Protein AF-A0A1Y1UTV9-F1 (afdb_monomer)

Organism: NCBI:txid1754191

Secondary structure (DSSP, 8-state):
-HHHHHSTT-HHHHHHHHHHHHHHHHHHHHHHHHHHHHHHHHH--TT-HHHH------SPPTTT--TT-SS-----HHHHHHHHHHHHHHHHHHH--EEEETTEEEE--HHHHHHHHHHTT--

Sequence (123 aa):
IISYYILRNQRKSKIIFEIILNSMCYITIYSIFLWDKIYYIFKKEGNNVFKYFICIRHETCSIHHSTTCECSLLMTKEELLINAKKTINVYNVCRKTFVIINKRLAYVSPKIKLKYLKFNEEI

Radius of gyration: 24.79 Å; Cα contacts (8 Å, |Δi|>4): 55; chains: 1; bounding box: 52×38×71 Å

Mean predicted aligned error: 14.68 Å

Nearest PDB structures (foldseek):
  8hl2-assembly1_S19E  TM=3.142E-01  e=7.520E+00  Sulfolobus acidocaldarius DSM 639
  6qvz-assembly1_A  TM=2.447E-01  e=9.663E+00  Listeria monocytogenes

Structure (mmCIF, N/CA/C/O backbone):
data_AF-A0A1Y1UTV9-F1
#
_entry.id   AF-A0A1Y1UTV9-F1
#
loop_
_atom_site.group_PDB
_atom_site.id
_atom_site.type_symbol
_atom_site.label_atom_id
_atom_site.label_alt_id
_atom_site.label_comp_id
_atom_site.label_asym_id
_atom_site.label_entity_id
_atom_site.label_seq_id
_atom_site.pdbx_PDB_ins_code
_atom_site.Cartn_x
_atom_site.Cartn_y
_atom_site.Cartn_z
_atom_site.occupancy
_atom_site.B_iso_or_equiv
_atom_site.auth_seq_id
_atom_site.auth_comp_id
_atom_site.auth_asym_id
_atom_site.auth_atom_id
_atom_site.pdbx_PDB_model_num
ATOM 1 N N . ILE A 1 1 ? -4.294 -6.569 30.598 1.00 67.94 1 ILE A N 1
ATOM 2 C CA . ILE A 1 1 ? -3.606 -7.359 31.656 1.00 67.94 1 ILE A CA 1
ATOM 3 C C . ILE A 1 1 ? -2.919 -6.435 32.666 1.00 67.94 1 ILE A C 1
ATOM 5 O O . ILE A 1 1 ? -3.293 -6.474 33.829 1.00 67.94 1 ILE A O 1
ATOM 9 N N . ILE A 1 2 ? -2.031 -5.527 32.237 1.00 69.94 2 ILE A N 1
ATOM 10 C CA . ILE A 1 2 ? -1.355 -4.556 33.128 1.00 69.94 2 ILE A CA 1
ATOM 11 C C . ILE A 1 2 ? -2.347 -3.609 33.841 1.00 69.94 2 ILE A C 1
ATOM 13 O O . ILE A 1 2 ? -2.300 -3.482 35.061 1.00 69.94 2 ILE A O 1
ATOM 17 N N . SER A 1 3 ? -3.321 -3.025 33.123 1.00 66.56 3 SER A N 1
ATOM 18 C CA . SER A 1 3 ? -4.340 -2.151 33.747 1.00 66.56 3 SER A CA 1
ATOM 19 C C . SER A 1 3 ? -5.239 -2.883 34.753 1.00 66.56 3 SER A C 1
ATOM 21 O O . SER A 1 3 ? -5.701 -2.287 35.722 1.00 66.56 3 SER A O 1
ATOM 23 N N . TYR A 1 4 ? -5.461 -4.185 34.549 1.00 70.44 4 TYR A N 1
ATOM 24 C CA . TYR A 1 4 ? -6.275 -5.023 35.430 1.00 70.44 4 TYR A CA 1
ATOM 25 C C . TYR A 1 4 ? -5.573 -5.303 36.764 1.00 70.44 4 TYR A C 1
ATOM 27 O O . TYR A 1 4 ? -6.224 -5.285 37.805 1.00 70.44 4 TYR A O 1
ATOM 35 N N . TYR A 1 5 ? -4.252 -5.508 36.740 1.00 70.94 5 TYR A N 1
ATOM 36 C CA . TYR A 1 5 ? -3.456 -5.740 37.948 1.00 70.94 5 TYR A CA 1
ATOM 37 C C . TYR A 1 5 ? -3.227 -4.462 38.769 1.00 70.94 5 TYR A C 1
ATOM 39 O O . TYR A 1 5 ? -3.264 -4.522 39.993 1.00 70.94 5 TYR A O 1
ATOM 47 N N . ILE A 1 6 ? -3.030 -3.310 38.117 1.00 70.00 6 ILE A N 1
ATOM 48 C CA . ILE A 1 6 ? -2.622 -2.063 38.793 1.00 70.00 6 ILE A CA 1
ATOM 49 C C . ILE A 1 6 ? -3.822 -1.219 39.256 1.00 70.00 6 ILE A C 1
ATOM 51 O O . ILE A 1 6 ? -3.783 -0.621 40.327 1.00 70.00 6 ILE A O 1
ATOM 55 N N . LEU A 1 7 ? -4.912 -1.165 38.482 1.00 75.06 7 LEU A N 1
ATOM 56 C CA . LEU A 1 7 ? -6.016 -0.209 38.691 1.00 75.06 7 LEU A CA 1
ATOM 57 C C . LEU A 1 7 ? -7.339 -0.874 39.096 1.00 75.06 7 LEU A C 1
ATOM 59 O O . LEU A 1 7 ? -8.417 -0.306 38.906 1.00 75.06 7 LEU A O 1
ATOM 63 N N . ARG A 1 8 ? -7.271 -2.073 39.688 1.00 68.38 8 ARG A N 1
ATOM 64 C CA . ARG A 1 8 ? -8.437 -2.916 40.007 1.00 68.38 8 ARG A CA 1
ATOM 65 C C . ARG A 1 8 ? -9.520 -2.199 40.823 1.00 68.38 8 ARG A C 1
ATOM 67 O O . ARG A 1 8 ? -10.697 -2.458 40.600 1.00 68.38 8 ARG A O 1
ATOM 74 N N . ASN A 1 9 ? -9.136 -1.293 41.727 1.00 74.69 9 ASN A N 1
ATOM 75 C CA . ASN A 1 9 ? -10.058 -0.661 42.678 1.00 74.69 9 ASN A CA 1
ATOM 76 C C . ASN A 1 9 ? -10.444 0.792 42.333 1.00 74.69 9 ASN A C 1
ATOM 78 O O . ASN A 1 9 ? -11.222 1.412 43.052 1.00 74.69 9 ASN A O 1
ATOM 82 N N . GLN A 1 10 ? -9.920 1.361 41.240 1.00 81.31 10 GLN A N 1
ATOM 83 C CA . GLN A 1 10 ? -10.171 2.756 40.863 1.00 81.31 10 GLN A CA 1
ATOM 84 C C . GLN A 1 10 ? -10.760 2.853 39.455 1.00 81.31 10 GLN A C 1
ATOM 86 O O . GLN A 1 10 ? -10.057 3.028 38.460 1.00 81.31 10 GLN A O 1
ATOM 91 N N . ARG A 1 11 ? -12.094 2.772 39.375 1.00 82.00 11 ARG A N 1
ATOM 92 C CA . ARG A 1 11 ? -12.841 2.763 38.106 1.00 82.00 11 ARG A CA 1
ATOM 93 C C . ARG A 1 11 ? -12.573 3.999 37.239 1.00 82.00 11 ARG A C 1
ATOM 95 O O . ARG A 1 11 ? -12.399 3.855 36.034 1.00 82.00 11 ARG A O 1
ATOM 102 N N . LYS A 1 12 ? -12.494 5.194 37.841 1.00 85.75 12 LYS A N 1
ATOM 103 C CA . LYS A 1 12 ? -12.192 6.447 37.119 1.00 85.75 12 LYS A CA 1
ATOM 104 C C . LYS A 1 12 ? -10.786 6.423 36.515 1.00 85.75 12 LYS A C 1
ATOM 106 O O . LYS A 1 12 ? -10.628 6.667 35.324 1.00 85.75 12 LYS A O 1
ATOM 111 N N . SER A 1 13 ? -9.790 6.052 37.316 1.00 84.88 13 SER A N 1
ATOM 112 C CA . SER A 1 13 ? -8.389 5.975 36.894 1.00 84.88 13 SER A CA 1
ATOM 113 C C . SER A 1 13 ? -8.181 4.945 35.780 1.00 84.88 13 SER A C 1
ATOM 115 O O . SER A 1 13 ? -7.428 5.197 34.844 1.00 84.88 13 SER A O 1
ATOM 117 N N . LYS A 1 14 ? -8.904 3.817 35.819 1.00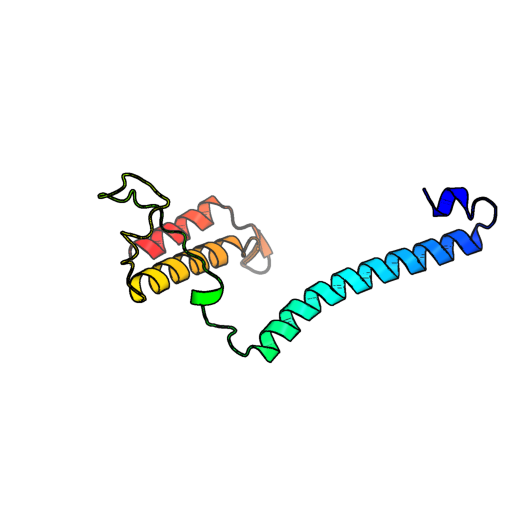 87.06 14 LYS A N 1
ATOM 118 C CA . LYS A 1 14 ? -8.880 2.814 34.746 1.00 87.06 14 LYS A CA 1
ATOM 119 C C . LYS A 1 14 ? -9.395 3.371 33.412 1.00 87.06 14 LYS A C 1
ATOM 121 O O . LYS A 1 14 ? -8.743 3.171 32.394 1.00 87.06 14 LYS A O 1
ATOM 126 N N . ILE A 1 15 ? -10.526 4.082 33.423 1.00 88.00 15 ILE A N 1
ATOM 127 C CA . ILE A 1 15 ? -11.111 4.681 32.210 1.00 88.00 15 ILE A CA 1
ATOM 128 C C . ILE A 1 15 ? -10.156 5.721 31.611 1.00 88.00 15 ILE A C 1
ATOM 130 O O . ILE A 1 15 ? -9.897 5.699 30.412 1.00 88.00 15 ILE A O 1
ATOM 134 N N . ILE A 1 16 ? -9.587 6.594 32.448 1.00 88.75 16 ILE A N 1
ATOM 135 C CA . ILE A 1 16 ? -8.614 7.604 32.005 1.00 88.75 16 ILE A CA 1
ATOM 136 C C . ILE A 1 16 ? -7.387 6.930 31.379 1.00 88.75 16 ILE A C 1
ATOM 138 O O . ILE A 1 16 ? -6.948 7.327 30.303 1.00 88.75 16 ILE A O 1
ATOM 142 N N . PHE A 1 17 ? -6.869 5.875 32.011 1.00 88.94 17 PHE A N 1
ATOM 143 C CA . PHE A 1 17 ? -5.728 5.125 31.494 1.00 88.94 17 PHE A CA 1
ATOM 144 C C . PHE A 1 17 ? -6.014 4.484 30.127 1.00 88.94 17 PHE A C 1
ATOM 146 O O . PHE A 1 17 ? -5.194 4.592 29.219 1.00 88.94 17 PHE A O 1
ATOM 153 N N . GLU A 1 18 ? -7.179 3.855 29.950 1.00 89.12 18 GLU A N 1
ATOM 154 C CA . GLU A 1 18 ? -7.577 3.258 28.666 1.00 89.12 18 GLU A CA 1
ATOM 155 C C . GLU A 1 18 ? -7.729 4.311 27.561 1.00 89.12 18 GLU A C 1
ATOM 157 O O . GLU A 1 18 ? -7.290 4.082 26.434 1.00 89.12 18 GLU A O 1
ATOM 162 N N . ILE A 1 19 ? -8.280 5.487 27.880 1.00 93.62 19 ILE A N 1
ATOM 163 C CA . ILE A 1 19 ? -8.396 6.601 26.930 1.00 93.62 19 ILE A CA 1
ATOM 164 C C . ILE A 1 19 ? -7.012 7.096 26.502 1.00 93.62 19 ILE A C 1
ATOM 166 O O . ILE A 1 19 ? -6.776 7.266 25.305 1.00 93.62 19 ILE A O 1
ATOM 170 N N . ILE A 1 20 ? -6.089 7.291 27.448 1.00 94.50 20 ILE A N 1
ATOM 171 C CA . ILE A 1 20 ? -4.717 7.731 27.151 1.00 94.50 20 ILE A CA 1
ATOM 172 C C . ILE A 1 20 ? -4.010 6.696 26.276 1.00 94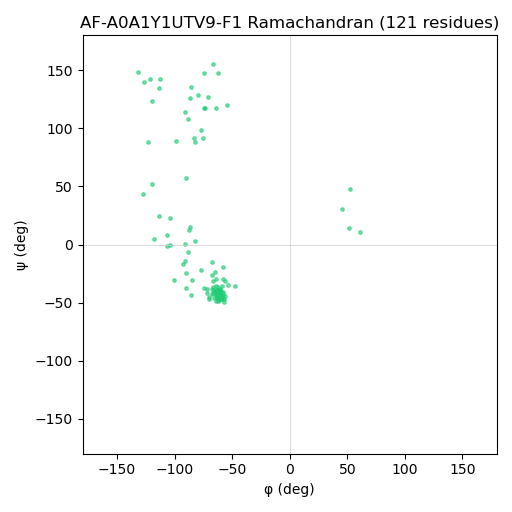.50 20 ILE A C 1
ATOM 174 O O . ILE A 1 20 ? -3.427 7.054 25.256 1.00 94.50 20 ILE A O 1
ATOM 178 N N . LEU A 1 21 ? -4.100 5.415 26.636 1.00 92.50 21 LEU A N 1
ATOM 179 C CA . LEU A 1 21 ? -3.444 4.339 25.899 1.00 92.50 21 LEU A CA 1
ATOM 180 C C . LEU A 1 21 ? -3.975 4.230 24.463 1.00 92.50 21 LEU A C 1
ATOM 182 O O . LEU A 1 21 ? -3.191 4.181 23.518 1.00 92.50 21 LEU A O 1
ATOM 186 N N . ASN A 1 22 ? -5.298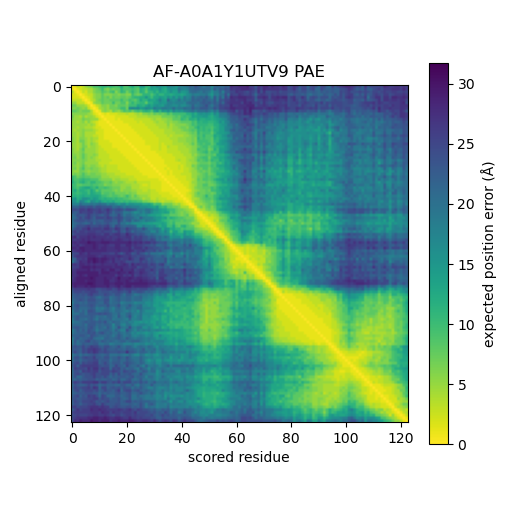 4.271 24.289 1.00 94.31 22 ASN A N 1
ATOM 187 C CA . ASN A 1 22 ? -5.911 4.271 22.964 1.00 94.31 22 ASN A CA 1
ATOM 188 C C . ASN A 1 22 ? -5.485 5.496 22.152 1.00 94.31 22 ASN A C 1
ATOM 190 O O . ASN A 1 22 ? -5.118 5.363 20.987 1.00 94.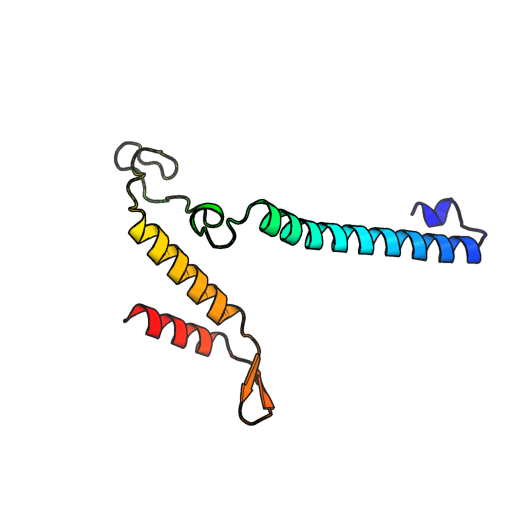31 22 ASN A O 1
ATOM 194 N N . SER A 1 23 ? -5.481 6.677 22.768 1.00 96.50 23 SER A N 1
ATOM 195 C CA . SER A 1 23 ? -5.053 7.916 22.111 1.00 96.50 23 SER A CA 1
ATOM 196 C C . SER A 1 23 ? -3.602 7.827 21.643 1.00 96.50 23 SER A C 1
ATOM 198 O O . SER A 1 23 ? -3.309 8.173 20.501 1.00 96.50 23 SER A O 1
ATOM 200 N N . MET A 1 24 ? -2.707 7.287 22.476 1.00 95.81 24 MET A N 1
ATOM 201 C CA . MET A 1 24 ? -1.309 7.049 22.111 1.00 95.81 24 MET A CA 1
ATOM 202 C C . MET A 1 24 ? -1.194 6.108 20.909 1.00 95.81 24 MET A C 1
ATOM 204 O O . MET A 1 24 ? -0.485 6.434 19.959 1.00 95.81 24 MET A O 1
ATOM 208 N N . CYS A 1 25 ? -1.940 4.999 20.888 1.00 95.69 25 CYS A N 1
ATOM 209 C CA . CYS A 1 25 ? -1.961 4.087 19.743 1.00 95.69 25 CYS A CA 1
ATOM 210 C C . CYS A 1 25 ? -2.432 4.776 18.456 1.00 95.69 25 CYS A C 1
ATOM 212 O O . CYS A 1 25 ? -1.791 4.628 17.413 1.00 95.69 25 CYS A O 1
ATOM 214 N N . TYR A 1 26 ? -3.516 5.554 18.516 1.00 94.69 26 TYR A N 1
ATOM 215 C CA . TYR A 1 26 ? -4.010 6.285 17.349 1.00 94.69 26 TYR A CA 1
ATOM 216 C C . TYR A 1 26 ? -2.998 7.318 16.846 1.00 94.69 26 TYR A C 1
ATOM 218 O O . TYR A 1 26 ? -2.785 7.418 15.638 1.00 94.69 26 TYR A O 1
ATOM 226 N N . ILE A 1 27 ? -2.317 8.026 17.750 1.00 96.88 27 ILE A N 1
ATOM 227 C CA . ILE A 1 27 ? -1.245 8.963 17.397 1.00 96.88 27 ILE A CA 1
ATOM 228 C C . ILE A 1 27 ? -0.077 8.226 16.739 1.00 96.88 27 ILE A C 1
ATOM 230 O O . ILE A 1 27 ? 0.443 8.700 15.734 1.00 96.88 27 ILE A O 1
ATOM 234 N N . THR A 1 28 ? 0.329 7.057 17.244 1.00 95.44 28 THR A N 1
ATOM 235 C CA . THR A 1 28 ? 1.408 6.269 16.628 1.00 95.44 28 THR A CA 1
ATOM 236 C C . THR A 1 28 ? 1.052 5.847 15.204 1.00 95.44 28 THR A C 1
ATOM 238 O O . THR A 1 28 ? 1.852 6.043 14.291 1.00 95.44 28 THR A O 1
ATOM 241 N N . ILE A 1 29 ? -0.159 5.323 14.994 1.00 94.50 29 ILE A N 1
ATOM 242 C CA . ILE A 1 29 ? -0.644 4.935 13.662 1.00 94.50 29 ILE A CA 1
ATOM 243 C C . ILE A 1 29 ? -0.655 6.150 12.728 1.00 94.50 29 ILE A C 1
ATOM 245 O O . ILE A 1 29 ? -0.152 6.083 11.608 1.00 94.50 29 ILE A O 1
ATOM 249 N N . TYR A 1 30 ? -1.182 7.279 13.200 1.00 95.94 30 TYR A N 1
ATOM 250 C CA 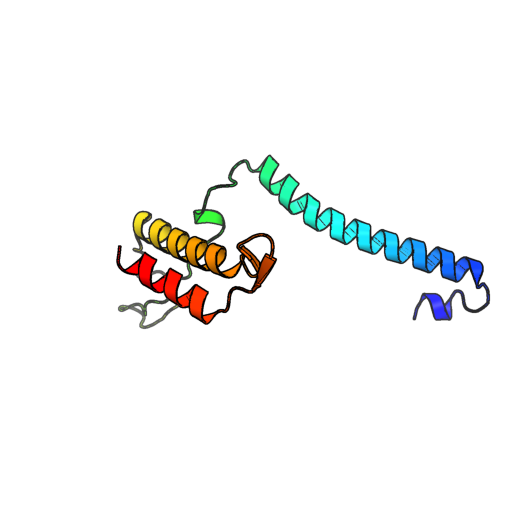. TYR A 1 30 ? -1.222 8.521 12.439 1.00 95.94 30 TYR A CA 1
ATOM 251 C C . TYR A 1 30 ? 0.179 9.022 12.057 1.00 95.94 30 TYR A C 1
ATOM 253 O O . TYR A 1 30 ? 0.411 9.378 10.902 1.00 95.94 30 TYR A O 1
ATOM 261 N N . SER A 1 31 ? 1.136 8.976 12.985 1.00 93.88 31 SER A N 1
ATOM 262 C CA . SER A 1 31 ? 2.530 9.351 12.736 1.00 93.88 31 SER A CA 1
ATOM 263 C C . SER A 1 31 ? 3.191 8.479 11.669 1.00 93.88 31 SER A C 1
ATOM 265 O O . SER A 1 31 ? 3.911 9.012 10.829 1.00 93.88 31 SER A O 1
ATOM 267 N N . ILE A 1 32 ? 2.917 7.169 11.635 1.00 92.00 32 ILE A N 1
ATOM 268 C CA . ILE A 1 32 ? 3.427 6.271 10.582 1.00 92.00 32 ILE A CA 1
ATOM 269 C C . ILE A 1 32 ? 2.897 6.698 9.206 1.00 92.00 32 ILE A C 1
ATOM 271 O O . ILE A 1 32 ? 3.668 6.807 8.252 1.00 92.00 32 ILE A O 1
ATOM 275 N N . PHE A 1 33 ? 1.599 6.999 9.102 1.00 85.88 33 PHE A N 1
ATOM 276 C CA . PHE A 1 33 ? 1.007 7.467 7.845 1.00 85.88 33 PHE A CA 1
ATOM 277 C C . PHE A 1 33 ? 1.521 8.846 7.417 1.00 85.88 33 PHE A C 1
ATOM 279 O O . PHE A 1 33 ? 1.720 9.086 6.225 1.00 85.88 33 PHE A O 1
ATOM 286 N N . LEU A 1 34 ? 1.764 9.751 8.366 1.00 91.69 34 LEU A N 1
ATOM 287 C CA . LEU A 1 34 ? 2.391 11.040 8.082 1.00 91.69 34 LEU A CA 1
ATOM 288 C C . LEU A 1 34 ? 3.835 10.882 7.611 1.00 91.69 34 LEU A C 1
ATOM 290 O O . LEU A 1 34 ? 4.256 11.597 6.703 1.00 91.69 34 LEU A O 1
ATOM 294 N N . TRP A 1 35 ? 4.585 9.954 8.203 1.00 87.56 35 TRP A N 1
ATOM 295 C CA . TRP A 1 35 ? 5.990 9.744 7.874 1.00 87.56 35 TRP A CA 1
ATOM 296 C C . TRP A 1 35 ? 6.189 9.365 6.407 1.00 87.56 35 TRP A C 1
ATOM 298 O O . TRP A 1 35 ? 7.100 9.884 5.768 1.00 87.56 35 TRP A O 1
ATOM 308 N N . ASP A 1 36 ? 5.292 8.557 5.839 1.00 80.25 36 ASP A N 1
ATOM 309 C CA . ASP A 1 36 ? 5.293 8.228 4.408 1.00 80.25 36 ASP A CA 1
ATOM 310 C C . ASP A 1 36 ? 5.183 9.488 3.524 1.00 80.25 36 ASP A C 1
ATOM 312 O O . ASP A 1 36 ? 5.930 9.666 2.558 1.00 80.25 36 ASP A O 1
ATOM 316 N N . LYS A 1 37 ? 4.315 10.436 3.902 1.00 81.69 37 LYS A N 1
ATOM 317 C CA . LYS A 1 37 ? 4.147 11.711 3.183 1.00 81.69 37 LYS A CA 1
ATOM 318 C C . LYS A 1 37 ? 5.324 12.655 3.372 1.00 81.69 37 LYS A C 1
ATOM 320 O O . LYS A 1 37 ? 5.765 13.273 2.406 1.00 81.69 37 LYS A O 1
ATOM 325 N N . ILE A 1 38 ? 5.846 12.753 4.589 1.00 84.62 38 ILE A N 1
ATOM 326 C CA . ILE A 1 38 ? 7.021 13.570 4.900 1.00 84.62 38 ILE A CA 1
ATOM 327 C C . ILE A 1 38 ? 8.231 13.053 4.116 1.00 84.62 38 ILE A C 1
ATOM 329 O O . ILE A 1 38 ? 8.889 13.825 3.420 1.00 84.62 38 ILE A O 1
ATOM 333 N N . TYR A 1 39 ? 8.473 11.741 4.143 1.00 82.62 39 TYR A N 1
ATOM 334 C CA . TYR A 1 39 ? 9.528 11.085 3.375 1.00 82.62 39 TYR A CA 1
ATOM 335 C C . TYR A 1 39 ? 9.408 11.376 1.875 1.00 82.62 39 TYR A C 1
ATOM 337 O O . TYR A 1 39 ? 10.393 11.730 1.224 1.00 82.62 39 TYR A O 1
ATOM 345 N N . TYR A 1 40 ? 8.191 11.301 1.337 1.00 76.00 40 TYR A N 1
ATOM 346 C CA . TYR A 1 40 ? 7.906 11.626 -0.058 1.00 76.00 40 TYR A CA 1
ATOM 347 C C . TYR A 1 40 ? 8.242 13.088 -0.408 1.00 76.00 40 TYR A C 1
ATOM 349 O O . TYR A 1 40 ? 8.864 13.346 -1.441 1.00 76.00 40 TYR A O 1
ATOM 357 N N . ILE A 1 41 ? 7.885 14.044 0.458 1.00 79.25 41 ILE A N 1
ATOM 358 C CA . ILE A 1 41 ? 8.168 15.476 0.262 1.00 79.25 41 ILE A CA 1
ATOM 359 C C . ILE A 1 41 ? 9.675 15.756 0.307 1.00 79.25 41 ILE A C 1
ATOM 361 O O . ILE A 1 41 ? 10.186 16.457 -0.567 1.00 79.25 41 ILE A O 1
ATOM 365 N N . PHE A 1 42 ? 10.395 15.196 1.283 1.00 81.06 42 PHE A N 1
ATOM 366 C CA . PHE A 1 42 ? 11.840 15.403 1.421 1.00 81.06 42 PHE A CA 1
ATOM 367 C C . PHE A 1 42 ? 12.625 14.831 0.246 1.00 81.06 42 PHE A C 1
ATOM 369 O O . PHE A 1 42 ? 13.557 15.466 -0.244 1.00 81.06 42 PHE A O 1
ATOM 376 N N . LYS A 1 43 ? 12.242 13.643 -0.226 1.00 76.31 43 LYS A N 1
ATOM 377 C CA . LYS A 1 43 ? 12.971 12.964 -1.294 1.00 76.31 43 LYS A CA 1
ATOM 378 C C . LYS A 1 43 ? 12.690 13.558 -2.675 1.00 76.31 43 LYS A C 1
ATOM 380 O O . LYS A 1 43 ? 13.508 13.370 -3.563 1.00 76.31 43 LYS A O 1
ATOM 385 N N . LYS A 1 44 ? 11.560 14.258 -2.877 1.00 68.19 44 LYS A N 1
ATOM 386 C CA . LYS A 1 44 ? 11.117 14.860 -4.161 1.00 68.19 44 LYS A CA 1
ATOM 387 C C . LYS A 1 44 ? 11.112 13.905 -5.374 1.00 68.19 44 LYS A C 1
ATOM 389 O O . LYS A 1 44 ? 10.972 14.338 -6.511 1.00 68.19 44 LYS A O 1
ATOM 394 N N . GLU A 1 45 ? 11.211 12.598 -5.150 1.00 68.00 45 GLU A N 1
ATOM 395 C CA . GLU A 1 45 ? 11.374 11.556 -6.180 1.00 68.00 45 GLU A CA 1
ATOM 396 C C . GLU A 1 45 ? 10.082 10.774 -6.450 1.00 68.00 45 GLU A C 1
ATOM 398 O O . GLU A 1 45 ? 10.101 9.635 -6.915 1.00 68.00 45 GLU A O 1
ATOM 403 N N . GLY A 1 46 ? 8.938 11.369 -6.137 1.00 58.22 46 GLY A N 1
ATOM 404 C CA . GLY A 1 46 ? 7.671 10.664 -6.016 1.00 58.22 46 GLY A CA 1
ATOM 405 C C . GLY A 1 46 ? 7.165 9.878 -7.227 1.00 58.22 46 GLY A C 1
ATOM 406 O O . GLY A 1 46 ? 6.356 8.969 -7.074 1.00 58.22 46 GLY A O 1
ATOM 407 N N . ASN A 1 47 ? 7.681 10.184 -8.417 1.00 61.16 47 ASN A N 1
ATOM 408 C CA . ASN A 1 47 ? 7.322 9.516 -9.667 1.00 61.16 47 ASN A CA 1
ATOM 409 C C . ASN A 1 47 ? 8.409 8.566 -10.194 1.00 61.16 47 ASN A C 1
ATOM 411 O O . ASN A 1 47 ? 8.296 8.079 -11.319 1.00 61.16 47 ASN A O 1
ATOM 415 N N . ASN A 1 48 ? 9.474 8.292 -9.431 1.00 64.06 48 ASN A N 1
ATOM 416 C CA . ASN A 1 48 ? 10.524 7.394 -9.899 1.00 64.06 48 ASN A CA 1
ATOM 417 C C . ASN A 1 48 ? 10.145 5.922 -9.669 1.00 64.06 48 ASN A C 1
ATOM 419 O O . ASN A 1 48 ? 10.473 5.310 -8.653 1.00 64.06 48 ASN A O 1
ATOM 423 N N . VAL A 1 49 ? 9.464 5.359 -10.664 1.00 63.94 49 VAL A N 1
ATOM 424 C CA . VAL A 1 49 ? 9.015 3.961 -10.747 1.00 63.94 49 VAL A CA 1
ATOM 425 C C . VAL A 1 49 ? 10.128 2.959 -10.397 1.00 63.94 49 VAL A C 1
ATOM 427 O O . VAL A 1 49 ? 9.873 1.969 -9.713 1.00 63.94 49 VAL A O 1
ATOM 430 N N . PHE A 1 50 ? 11.378 3.247 -10.771 1.00 63.62 50 PHE A N 1
ATOM 431 C CA . PHE A 1 50 ? 12.523 2.355 -10.563 1.00 63.62 50 PHE A CA 1
ATOM 432 C C . PHE A 1 50 ? 12.919 2.158 -9.089 1.00 63.62 50 PHE A C 1
ATOM 434 O O . PHE A 1 50 ? 13.664 1.233 -8.783 1.00 63.62 50 PHE A O 1
ATOM 441 N N . LYS A 1 51 ? 12.438 3.004 -8.167 1.00 64.31 51 LYS A N 1
ATOM 442 C CA . LYS A 1 51 ? 12.692 2.859 -6.721 1.00 64.31 51 LYS A CA 1
ATOM 443 C C . LYS A 1 51 ? 11.646 2.014 -5.996 1.00 64.31 51 LYS A C 1
ATOM 445 O O . LYS A 1 51 ? 11.949 1.469 -4.941 1.00 64.31 51 LYS A O 1
ATOM 450 N N . TYR A 1 52 ? 10.434 1.932 -6.541 1.00 62.44 52 TYR A N 1
ATOM 451 C CA . TYR A 1 52 ? 9.303 1.252 -5.900 1.00 62.44 52 TYR A CA 1
ATOM 452 C C . TYR A 1 52 ? 9.065 -0.148 -6.466 1.00 62.44 52 TYR A C 1
ATOM 454 O O . TYR A 1 52 ? 8.622 -1.037 -5.744 1.00 62.44 52 TYR A O 1
ATOM 462 N N . PHE A 1 53 ? 9.388 -0.360 -7.741 1.00 62.91 53 PHE A N 1
ATOM 463 C CA . PHE A 1 53 ? 9.286 -1.661 -8.387 1.00 62.91 53 PHE A CA 1
ATOM 464 C C . PHE A 1 53 ? 10.662 -2.333 -8.407 1.00 62.91 53 PHE A C 1
ATOM 466 O O . PHE A 1 53 ? 11.425 -2.181 -9.359 1.00 62.91 53 PHE A O 1
ATOM 473 N N . ILE A 1 54 ? 10.980 -3.092 -7.353 1.00 62.06 54 ILE A N 1
ATOM 474 C CA . ILE A 1 54 ? 12.096 -4.046 -7.391 1.00 62.06 54 ILE A CA 1
ATOM 475 C C . ILE A 1 54 ? 11.613 -5.243 -8.210 1.00 62.06 54 ILE A C 1
ATOM 477 O O . ILE A 1 54 ? 10.969 -6.153 -7.693 1.00 62.06 54 ILE A O 1
ATOM 481 N N . CYS A 1 55 ? 11.859 -5.208 -9.516 1.00 59.88 55 CYS A N 1
ATOM 482 C CA . CYS A 1 55 ? 11.557 -6.331 -10.392 1.00 59.88 55 CYS A CA 1
ATOM 483 C C . CYS A 1 55 ? 12.646 -7.396 -10.196 1.00 59.88 55 CYS A C 1
ATOM 485 O O . CYS A 1 55 ? 13.751 -7.260 -10.726 1.00 59.88 55 CYS A O 1
ATOM 487 N N . ILE A 1 56 ? 12.368 -8.419 -9.384 1.00 56.91 56 ILE A N 1
ATOM 488 C CA . ILE A 1 56 ? 13.270 -9.565 -9.236 1.00 56.91 56 ILE A CA 1
ATOM 489 C C . ILE A 1 56 ? 13.146 -10.401 -10.511 1.00 56.91 56 ILE A C 1
ATOM 491 O O . ILE A 1 56 ? 12.068 -10.879 -10.861 1.00 56.91 56 ILE A O 1
ATOM 495 N N . ARG A 1 57 ? 14.253 -10.512 -11.245 1.00 60.22 57 ARG A N 1
ATOM 496 C CA . ARG A 1 57 ? 14.337 -11.274 -12.493 1.00 60.22 57 ARG A CA 1
ATOM 497 C C . ARG A 1 57 ? 14.266 -12.763 -12.158 1.00 60.22 57 ARG A C 1
ATOM 499 O O . ARG A 1 57 ? 15.039 -13.232 -11.331 1.00 60.22 57 ARG A O 1
ATOM 506 N N . HIS A 1 58 ? 13.362 -13.498 -12.793 1.00 56.38 58 HIS A N 1
ATOM 507 C CA . HIS A 1 58 ? 13.239 -14.948 -12.610 1.00 56.38 58 HIS A CA 1
ATOM 508 C C . HIS A 1 58 ? 13.260 -15.692 -13.947 1.00 56.38 58 HIS A C 1
ATOM 510 O O . HIS A 1 58 ? 12.487 -16.621 -14.159 1.00 56.38 58 HIS A O 1
ATOM 516 N N . GLU A 1 59 ? 14.159 -15.303 -14.849 1.00 59.81 59 GLU A N 1
ATOM 517 C CA . GLU A 1 59 ? 14.565 -16.216 -15.916 1.00 59.81 59 GLU A CA 1
ATOM 518 C C . GLU A 1 59 ? 15.700 -17.095 -15.396 1.00 59.81 59 GLU A C 1
ATOM 520 O O . GLU A 1 59 ? 16.605 -16.630 -14.696 1.00 59.81 59 GLU A O 1
ATOM 525 N N . THR A 1 60 ? 15.621 -18.394 -15.678 1.00 64.81 60 THR A N 1
ATOM 526 C CA . THR A 1 60 ? 16.687 -19.331 -15.343 1.00 64.81 60 THR A CA 1
ATOM 527 C C . THR A 1 60 ? 17.931 -18.955 -16.133 1.00 64.81 60 THR A C 1
ATOM 529 O O . THR A 1 60 ? 17.966 -18.983 -17.360 1.00 64.81 60 THR A O 1
ATOM 532 N N . CYS A 1 61 ? 18.977 -18.601 -15.402 1.00 73.50 61 CYS A N 1
ATOM 533 C CA . CYS A 1 61 ? 20.291 -18.304 -15.938 1.00 73.50 61 CYS A CA 1
ATOM 534 C C . CYS A 1 61 ? 20.796 -19.477 -16.784 1.00 73.50 61 CYS A C 1
ATOM 536 O O . CYS A 1 61 ? 20.968 -20.569 -16.251 1.00 73.50 61 CYS A O 1
ATOM 538 N N . SER A 1 62 ? 21.077 -19.278 -18.070 1.00 74.50 62 SER A N 1
ATOM 539 C CA . SER A 1 62 ? 21.581 -20.354 -18.940 1.00 74.50 62 SER A CA 1
ATOM 540 C C . SER A 1 62 ? 22.969 -20.862 -18.532 1.00 74.50 62 SER A C 1
ATOM 542 O O . SER A 1 62 ? 23.306 -22.002 -18.821 1.00 74.50 62 SER A O 1
ATOM 544 N N . ILE A 1 63 ? 23.751 -20.033 -17.832 1.00 79.50 63 ILE A N 1
ATOM 545 C CA . ILE A 1 63 ? 25.114 -20.350 -17.379 1.00 79.50 63 ILE A CA 1
ATOM 546 C C . ILE A 1 63 ? 25.103 -21.090 -16.033 1.00 79.50 63 ILE A C 1
ATOM 548 O O . ILE A 1 63 ? 25.831 -22.059 -15.849 1.00 79.50 63 ILE A O 1
ATOM 552 N N . HIS A 1 64 ? 24.278 -20.635 -15.083 1.00 80.31 64 HIS A N 1
ATOM 553 C CA . HIS A 1 64 ? 24.264 -21.154 -13.706 1.00 80.31 64 HIS A CA 1
ATOM 554 C C . HIS A 1 64 ? 23.046 -22.028 -13.387 1.00 80.31 64 HIS A C 1
ATOM 556 O O . HIS A 1 64 ? 22.906 -22.475 -12.252 1.00 80.31 64 HIS A O 1
ATOM 562 N N . HIS A 1 65 ? 22.131 -22.208 -14.345 1.00 79.44 65 HIS A N 1
ATOM 563 C CA . HIS A 1 65 ? 20.849 -22.906 -14.190 1.00 79.44 65 HIS A CA 1
ATOM 564 C C . HIS A 1 65 ? 20.070 -22.512 -12.925 1.00 79.44 65 HIS A C 1
ATOM 566 O O . HIS A 1 65 ? 19.328 -23.304 -12.352 1.00 79.44 65 HIS A O 1
ATOM 572 N N . SER A 1 66 ? 20.236 -21.264 -12.490 1.00 74.00 66 SER A N 1
ATOM 573 C CA . SER A 1 66 ? 19.652 -20.728 -11.266 1.00 74.00 66 SER A CA 1
ATOM 574 C C . SER A 1 66 ? 18.776 -19.523 -11.582 1.00 74.00 66 SER A C 1
ATOM 576 O O . SER A 1 66 ? 19.119 -18.702 -12.432 1.00 74.00 66 SER A O 1
ATOM 578 N N . THR A 1 67 ? 17.657 -19.393 -10.870 1.00 62.84 67 THR A N 1
ATOM 579 C CA . THR A 1 67 ? 16.769 -18.218 -10.908 1.00 62.84 67 THR A CA 1
ATOM 580 C C . THR A 1 67 ? 17.254 -17.073 -10.014 1.00 62.84 67 THR A C 1
ATOM 582 O O . THR A 1 67 ? 16.549 -16.076 -9.874 1.00 62.84 67 THR A O 1
ATOM 585 N N . THR A 1 68 ? 18.414 -17.227 -9.363 1.00 64.56 68 THR A N 1
ATOM 586 C CA . THR A 1 68 ? 19.008 -16.235 -8.449 1.00 64.56 68 THR A CA 1
ATOM 587 C C . THR A 1 68 ? 20.371 -15.716 -8.915 1.00 64.56 68 THR A C 1
ATOM 589 O O . THR A 1 68 ? 21.008 -14.956 -8.193 1.00 64.56 68 THR A O 1
ATOM 592 N N . CYS A 1 69 ? 20.840 -16.112 -10.105 1.00 67.44 69 CYS A N 1
ATOM 593 C CA . CYS A 1 69 ? 22.123 -15.647 -10.642 1.00 67.44 69 CYS A CA 1
ATOM 594 C C . CYS A 1 69 ? 22.024 -14.186 -11.146 1.00 67.44 69 CYS A C 1
ATOM 596 O O . CYS A 1 69 ? 21.010 -13.778 -11.712 1.00 67.44 69 CYS A O 1
ATOM 598 N N . GLU A 1 70 ? 23.110 -13.416 -11.039 1.00 63.06 70 GLU A N 1
ATOM 599 C CA . GLU A 1 70 ? 23.207 -12.026 -11.532 1.00 63.06 70 GLU A CA 1
ATOM 600 C C . GLU A 1 70 ? 23.654 -11.912 -13.007 1.00 63.06 70 GLU A C 1
ATOM 602 O O . GLU A 1 70 ? 24.014 -10.843 -13.492 1.00 63.06 70 GLU A O 1
ATOM 607 N N . CYS A 1 71 ? 23.664 -13.010 -13.759 1.00 62.75 71 CYS A N 1
ATOM 608 C CA . CYS A 1 71 ? 24.321 -13.067 -15.070 1.00 62.75 71 CYS A CA 1
ATOM 609 C C . CYS A 1 71 ? 23.400 -12.710 -16.248 1.00 62.75 71 CYS A C 1
ATOM 611 O O . CYS A 1 71 ? 23.892 -12.413 -17.331 1.00 62.75 71 CYS A O 1
ATOM 613 N N . SER A 1 72 ? 22.080 -12.681 -16.036 1.00 56.22 72 SER A N 1
ATOM 614 C CA . SER A 1 72 ? 21.069 -12.339 -17.054 1.00 56.22 72 SER A CA 1
ATOM 615 C C . SER A 1 72 ? 20.260 -11.110 -16.628 1.00 56.22 72 SER A C 1
ATOM 617 O O . SER A 1 72 ? 19.034 -11.103 -16.579 1.00 56.22 72 SER A O 1
ATOM 619 N N . LEU A 1 73 ? 20.973 -10.042 -16.269 1.00 59.94 73 LEU A N 1
ATOM 620 C CA . LEU A 1 73 ? 20.395 -8.779 -15.807 1.00 59.94 73 LEU A CA 1
ATOM 621 C C . LEU A 1 73 ? 20.035 -7.810 -16.963 1.00 59.94 73 LEU A C 1
ATOM 623 O O . LEU A 1 73 ? 19.800 -6.628 -16.720 1.00 59.94 73 LEU A O 1
ATOM 627 N N . LEU A 1 74 ? 19.969 -8.258 -18.218 1.00 61.28 74 LEU A N 1
ATOM 628 C CA . LEU A 1 74 ? 19.728 -7.391 -19.382 1.00 61.28 74 LEU A CA 1
ATOM 629 C C . LEU A 1 74 ? 18.231 -7.245 -19.698 1.00 61.28 74 LEU A C 1
ATOM 631 O O . LEU A 1 74 ? 17.792 -7.528 -20.800 1.00 61.28 74 LEU A O 1
ATOM 635 N N . MET A 1 75 ? 17.446 -6.773 -18.725 1.00 66.88 75 MET A N 1
ATOM 636 C CA . MET A 1 75 ? 16.176 -6.113 -19.057 1.00 66.88 75 MET A CA 1
ATOM 637 C C . MET A 1 75 ? 16.487 -4.643 -19.311 1.00 66.88 75 MET A C 1
ATOM 639 O O . MET A 1 75 ? 17.106 -3.985 -18.463 1.00 66.88 75 MET A O 1
ATOM 643 N N . THR A 1 76 ? 16.082 -4.130 -20.465 1.00 71.12 76 THR A N 1
ATOM 644 C CA . THR A 1 76 ? 16.279 -2.719 -20.797 1.00 71.12 76 THR A CA 1
ATOM 645 C C . THR A 1 76 ? 15.427 -1.836 -19.878 1.00 71.12 76 THR A C 1
ATOM 647 O O . THR A 1 76 ? 14.404 -2.253 -19.328 1.00 71.12 76 THR A O 1
ATOM 650 N N . LYS A 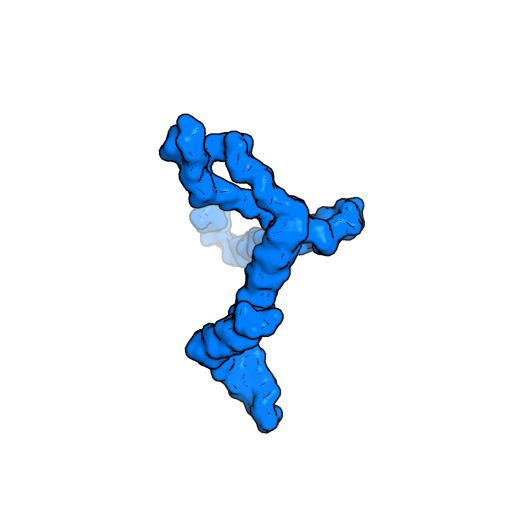1 77 ? 15.835 -0.575 -19.682 1.00 70.50 77 LYS A N 1
ATOM 651 C CA . LYS A 1 77 ? 15.044 0.384 -18.883 1.00 70.50 77 LYS A CA 1
ATOM 652 C C . LYS A 1 77 ? 13.626 0.567 -19.442 1.00 70.50 77 LYS A C 1
ATOM 654 O O . LYS A 1 77 ? 12.703 0.840 -18.678 1.00 70.50 77 LYS A O 1
ATOM 659 N N . GLU A 1 78 ? 13.466 0.407 -20.751 1.00 76.31 78 GLU A N 1
ATOM 660 C CA . GLU A 1 78 ? 12.200 0.536 -21.474 1.00 76.31 78 GLU A CA 1
ATOM 661 C C . GLU A 1 78 ? 11.239 -0.610 -21.146 1.00 76.31 78 GLU A C 1
ATOM 663 O O . GLU A 1 78 ? 10.093 -0.361 -20.772 1.00 76.31 78 GLU A O 1
ATOM 668 N N . GLU A 1 79 ? 11.713 -1.855 -21.165 1.00 74.88 79 GLU A N 1
ATOM 669 C CA . GLU A 1 79 ? 10.923 -3.028 -20.767 1.00 74.88 79 GLU A CA 1
ATOM 670 C C . GLU A 1 79 ? 10.463 -2.943 -19.308 1.00 74.88 79 GLU A C 1
ATOM 672 O O . GLU A 1 79 ? 9.316 -3.265 -18.986 1.00 74.88 79 GLU A O 1
ATOM 677 N N . LEU A 1 80 ? 11.325 -2.439 -18.418 1.00 75.50 80 LEU A N 1
ATOM 678 C CA . LEU A 1 80 ? 10.969 -2.223 -17.016 1.00 75.50 80 LEU A CA 1
ATOM 679 C C . LEU A 1 80 ? 9.855 -1.175 -16.881 1.00 75.50 80 LEU A C 1
ATOM 681 O O . LEU A 1 80 ? 8.892 -1.395 -16.144 1.00 75.50 80 LEU A O 1
ATOM 685 N N . LEU A 1 81 ? 9.933 -0.067 -17.626 1.00 77.44 81 LEU A N 1
ATOM 686 C CA . LEU A 1 81 ? 8.876 0.948 -17.659 1.00 77.44 81 LEU A CA 1
ATOM 687 C C . LEU A 1 81 ? 7.554 0.385 -18.187 1.00 77.44 81 LEU A C 1
ATOM 689 O O . LEU A 1 81 ? 6.501 0.668 -17.611 1.00 77.44 81 LEU A O 1
ATOM 693 N N . ILE A 1 82 ? 7.597 -0.434 -19.239 1.00 80.88 82 ILE A N 1
ATOM 694 C CA . ILE A 1 82 ? 6.416 -1.100 -19.800 1.00 80.88 82 ILE A CA 1
ATOM 695 C C . ILE A 1 82 ? 5.781 -2.019 -18.751 1.00 80.88 82 ILE A C 1
ATOM 697 O O . ILE A 1 82 ? 4.577 -1.929 -18.497 1.00 80.88 82 ILE A O 1
ATOM 701 N N . ASN A 1 83 ? 6.577 -2.848 -18.079 1.00 76.31 83 ASN A N 1
ATOM 702 C CA . ASN A 1 83 ? 6.089 -3.784 -17.065 1.00 76.31 83 ASN A CA 1
ATOM 703 C C . ASN A 1 83 ? 5.529 -3.073 -15.830 1.00 76.31 83 ASN A C 1
ATOM 705 O O . ASN A 1 83 ? 4.470 -3.443 -15.312 1.00 76.31 83 ASN A O 1
ATOM 709 N N . ALA A 1 84 ? 6.183 -2.004 -15.385 1.00 77.69 84 ALA A N 1
ATOM 710 C CA . ALA A 1 84 ? 5.670 -1.190 -14.297 1.00 77.69 84 ALA A CA 1
ATOM 711 C C . ALA A 1 84 ? 4.352 -0.501 -14.678 1.00 77.69 84 ALA A C 1
ATOM 713 O O . ALA A 1 84 ? 3.406 -0.504 -13.890 1.00 77.69 84 ALA A O 1
ATOM 714 N N . LYS A 1 85 ? 4.233 0.015 -15.908 1.00 81.38 85 LYS A N 1
ATOM 715 C CA . LYS A 1 85 ? 2.988 0.602 -16.425 1.00 81.38 85 LYS A CA 1
ATOM 716 C C . LYS A 1 85 ? 1.859 -0.430 -16.492 1.00 81.38 85 LYS A C 1
ATOM 718 O O . LYS A 1 85 ? 0.748 -0.129 -16.057 1.00 81.38 85 LYS A O 1
ATOM 723 N N . LYS A 1 86 ? 2.140 -1.656 -16.950 1.00 80.56 86 LYS A N 1
ATOM 724 C CA . LYS A 1 86 ? 1.183 -2.780 -16.918 1.00 80.56 86 LYS A CA 1
ATOM 725 C C . LYS A 1 86 ? 0.715 -3.066 -15.492 1.00 80.56 86 LYS A C 1
ATOM 727 O O . LYS A 1 86 ? -0.485 -3.122 -15.234 1.00 80.56 86 LYS A O 1
ATOM 732 N N . THR A 1 87 ? 1.646 -3.139 -14.546 1.00 79.56 87 THR A N 1
ATOM 733 C CA . THR A 1 87 ? 1.336 -3.394 -13.132 1.00 79.56 87 THR A CA 1
ATOM 734 C C . THR A 1 87 ? 0.479 -2.281 -12.520 1.00 79.56 87 THR A C 1
ATOM 736 O O . THR A 1 87 ? -0.516 -2.555 -11.846 1.00 79.56 87 THR A O 1
ATOM 739 N N . ILE A 1 88 ? 0.799 -1.015 -12.804 1.00 81.44 88 ILE A N 1
ATOM 740 C CA . ILE A 1 88 ? 0.006 0.146 -12.373 1.00 81.44 88 ILE A CA 1
ATOM 741 C C . ILE A 1 88 ? -1.406 0.102 -12.976 1.00 81.44 88 ILE A C 1
ATOM 743 O O . ILE A 1 88 ? -2.381 0.393 -12.281 1.00 81.44 88 ILE A O 1
ATOM 747 N N . ASN A 1 89 ? -1.546 -0.296 -14.242 1.00 80.69 89 ASN A N 1
ATOM 748 C CA . ASN A 1 89 ? -2.851 -0.444 -14.886 1.00 80.69 89 ASN A CA 1
ATOM 749 C C . ASN A 1 89 ? -3.700 -1.528 -14.213 1.00 80.69 89 ASN A C 1
ATOM 751 O O . ASN A 1 89 ? -4.867 -1.278 -13.903 1.00 80.69 89 ASN A O 1
ATOM 755 N N . VAL A 1 90 ? -3.108 -2.687 -13.911 1.00 80.75 90 VAL A N 1
ATOM 756 C CA . VAL A 1 90 ? -3.769 -3.754 -13.143 1.00 80.75 90 VAL A CA 1
ATOM 757 C C . VAL A 1 90 ? -4.243 -3.227 -11.793 1.00 80.75 90 VAL A C 1
ATOM 759 O O . VAL A 1 90 ? -5.419 -3.363 -11.450 1.00 80.75 90 VAL A O 1
ATOM 762 N N . TYR A 1 91 ? -3.367 -2.546 -11.054 1.00 80.81 91 TYR A N 1
ATOM 763 C CA . TYR A 1 91 ? -3.715 -1.934 -9.775 1.00 80.81 91 TYR A CA 1
ATOM 764 C C . TYR A 1 91 ? -4.885 -0.943 -9.899 1.00 80.81 91 TYR A C 1
ATOM 766 O O . TYR A 1 91 ? -5.841 -1.008 -9.124 1.00 80.81 91 TYR A O 1
ATOM 774 N N . ASN A 1 92 ? -4.856 -0.058 -10.898 1.00 78.19 92 ASN A N 1
ATOM 775 C CA . ASN A 1 92 ? -5.891 0.953 -11.122 1.00 78.19 92 ASN A CA 1
ATOM 776 C C . ASN A 1 92 ? -7.263 0.341 -11.432 1.00 78.19 92 ASN A C 1
ATOM 778 O O . ASN A 1 92 ? -8.283 0.833 -10.935 1.00 78.19 92 ASN A O 1
ATOM 782 N N . VAL A 1 93 ? -7.298 -0.740 -12.213 1.00 80.56 93 VAL A N 1
ATOM 783 C CA . VAL A 1 93 ? -8.528 -1.495 -12.493 1.00 80.56 93 VAL A CA 1
ATOM 784 C C . VAL A 1 93 ? -9.033 -2.189 -11.224 1.00 80.56 93 VAL A C 1
ATOM 786 O O . VAL A 1 93 ? -10.226 -2.145 -10.909 1.00 80.56 93 VAL A O 1
ATOM 789 N N . CYS A 1 94 ? -8.134 -2.789 -10.448 1.00 77.31 94 CYS A N 1
ATOM 790 C CA . CYS A 1 94 ? -8.484 -3.500 -9.223 1.00 77.31 94 CYS A CA 1
ATOM 791 C C . CYS A 1 94 ? -8.995 -2.563 -8.119 1.00 77.31 94 CYS A C 1
ATOM 793 O O . CYS A 1 94 ? -9.983 -2.906 -7.462 1.00 77.31 94 CYS A O 1
ATOM 795 N N . ARG A 1 95 ? -8.415 -1.364 -7.973 1.00 79.88 95 ARG A N 1
ATOM 796 C CA . ARG A 1 95 ? -8.763 -0.377 -6.935 1.00 79.88 95 ARG A CA 1
ATOM 797 C C . ARG A 1 95 ? -10.227 0.067 -6.981 1.00 79.88 95 ARG A C 1
ATOM 799 O O . ARG A 1 95 ? -10.819 0.315 -5.933 1.00 79.88 95 ARG A O 1
ATOM 806 N N . LYS A 1 96 ? -10.834 0.184 -8.165 1.00 77.81 96 LYS A N 1
ATOM 807 C CA . LYS A 1 96 ? -12.227 0.645 -8.303 1.00 77.81 96 LYS A CA 1
ATOM 808 C C . LYS A 1 96 ? -13.199 -0.512 -8.074 1.00 77.81 96 LYS A C 1
ATOM 810 O O . LYS A 1 96 ? -13.509 -1.270 -8.986 1.00 77.81 96 LYS A O 1
ATOM 815 N N . THR A 1 97 ? -13.650 -0.709 -6.840 1.00 80.00 97 THR A N 1
ATOM 816 C CA . THR A 1 97 ? -14.658 -1.730 -6.483 1.00 80.00 97 THR A CA 1
ATOM 817 C C . THR A 1 97 ? -16.090 -1.251 -6.693 1.00 80.00 97 THR A C 1
ATOM 819 O O . THR A 1 97 ? -16.945 -2.052 -7.063 1.00 80.00 97 THR A O 1
ATOM 822 N N . PHE A 1 98 ? -16.332 0.050 -6.547 1.00 84.00 98 PHE A N 1
ATOM 823 C CA . PHE A 1 98 ? -17.638 0.668 -6.742 1.00 84.00 98 PHE A CA 1
ATOM 824 C C . PHE A 1 98 ? -17.540 1.832 -7.726 1.00 84.00 98 PHE A C 1
ATOM 826 O O . PHE A 1 98 ? -16.581 2.605 -7.699 1.00 84.00 98 PHE A O 1
ATOM 833 N N . VAL A 1 99 ? -18.535 1.949 -8.598 1.00 84.88 99 VAL A N 1
ATOM 834 C CA . VAL A 1 99 ? -18.680 3.036 -9.572 1.00 84.88 99 VAL A CA 1
ATOM 835 C C . VAL A 1 99 ? -20.101 3.578 -9.511 1.00 84.88 99 VAL A C 1
ATOM 837 O O . VAL A 1 99 ? -21.038 2.840 -9.220 1.00 84.88 99 VAL A O 1
ATOM 840 N N . ILE A 1 100 ? -20.275 4.871 -9.772 1.00 85.94 100 ILE A N 1
ATOM 841 C CA . ILE A 1 100 ? -21.605 5.480 -9.842 1.00 85.94 100 ILE A CA 1
ATOM 842 C C . ILE A 1 100 ? -22.072 5.402 -11.293 1.00 85.94 100 ILE A C 1
ATOM 844 O O . ILE A 1 100 ? -21.490 6.043 -12.164 1.00 85.94 100 ILE A O 1
ATOM 848 N N . ILE A 1 101 ? -23.120 4.622 -11.548 1.00 85.44 101 ILE A N 1
ATOM 849 C CA . ILE A 1 101 ? -23.770 4.519 -12.858 1.00 85.44 101 ILE A CA 1
ATOM 850 C C . ILE A 1 101 ? -25.214 4.967 -12.662 1.00 85.44 101 ILE A C 1
ATOM 852 O O . ILE A 1 101 ? -25.924 4.433 -11.811 1.00 85.44 101 ILE A O 1
ATOM 856 N N . ASN A 1 102 ? -25.649 5.978 -13.415 1.00 85.94 102 ASN A N 1
ATOM 857 C CA . ASN A 1 102 ? -27.015 6.513 -13.351 1.00 85.94 102 ASN A CA 1
ATOM 858 C C . ASN A 1 102 ? -27.463 6.887 -11.923 1.00 85.94 102 ASN A C 1
ATOM 860 O O . ASN A 1 102 ? -28.544 6.505 -11.478 1.00 85.94 102 ASN A O 1
ATOM 864 N N . LYS A 1 103 ? -26.612 7.619 -11.187 1.00 90.50 103 LYS A N 1
ATOM 865 C CA . LYS A 1 103 ? -26.835 8.043 -9.787 1.00 90.50 103 LYS A CA 1
ATOM 866 C C . LYS A 1 103 ? -26.989 6.896 -8.772 1.00 90.50 103 LYS A C 1
ATOM 868 O O . LYS A 1 103 ? -27.347 7.151 -7.626 1.00 90.50 103 LYS A O 1
ATOM 873 N N . ARG A 1 104 ? -26.704 5.647 -9.152 1.00 79.81 104 ARG A N 1
ATOM 874 C CA . ARG A 1 104 ? -26.711 4.485 -8.254 1.00 79.81 104 ARG A CA 1
ATOM 875 C C . ARG A 1 104 ? -25.299 3.943 -8.082 1.00 79.81 104 ARG A C 1
ATOM 877 O O . ARG A 1 104 ? -24.512 3.923 -9.028 1.00 79.81 104 ARG A O 1
ATOM 884 N N . LEU A 1 105 ? -24.984 3.505 -6.866 1.00 89.88 105 LEU A N 1
ATOM 885 C CA . LEU A 1 105 ? -23.726 2.830 -6.566 1.00 89.88 105 LEU A CA 1
ATOM 886 C C . LEU A 1 105 ? -23.788 1.404 -7.133 1.00 89.88 105 LEU A C 1
ATOM 888 O O . LEU A 1 105 ? -24.631 0.610 -6.722 1.00 89.88 105 LEU A O 1
ATOM 892 N N . ALA A 1 106 ? -22.910 1.083 -8.077 1.00 87.12 106 ALA A N 1
ATOM 893 C CA . ALA A 1 106 ? -22.809 -0.231 -8.694 1.00 87.12 106 ALA A CA 1
ATOM 894 C C . ALA A 1 106 ? -21.481 -0.897 -8.316 1.00 87.12 106 ALA A C 1
ATOM 896 O O . ALA A 1 106 ? -20.416 -0.276 -8.375 1.00 87.12 106 ALA A O 1
ATOM 897 N N . TYR A 1 107 ? -21.541 -2.174 -7.941 1.00 85.31 107 TYR A N 1
ATOM 898 C CA . TYR A 1 107 ? -20.355 -2.992 -7.705 1.00 85.31 107 TYR A CA 1
ATOM 899 C C . TYR A 1 107 ? -19.775 -3.484 -9.034 1.00 85.31 107 TYR A C 1
ATOM 901 O O . TYR A 1 107 ? -20.481 -4.076 -9.853 1.00 85.31 107 TYR A O 1
ATOM 909 N N . VAL A 1 108 ? -18.474 -3.273 -9.243 1.00 83.62 108 VAL A N 1
ATOM 910 C CA . VAL A 1 108 ? -17.774 -3.785 -10.425 1.00 83.62 108 VAL A CA 1
ATOM 911 C C . VAL A 1 108 ? -17.262 -5.185 -10.126 1.00 83.62 108 VAL A C 1
ATOM 913 O O . VAL A 1 108 ? -16.288 -5.360 -9.388 1.00 83.62 108 VAL A O 1
ATOM 916 N N . SER A 1 109 ? -17.899 -6.184 -10.738 1.00 81.25 109 SER A N 1
ATOM 917 C CA . SER A 1 109 ? -17.484 -7.574 -10.565 1.00 81.25 109 SER A CA 1
ATOM 918 C C . SER A 1 109 ? -16.054 -7.817 -11.083 1.00 81.25 109 SER A C 1
ATOM 920 O O . SER A 1 109 ? -15.642 -7.218 -12.084 1.00 81.25 109 SER A O 1
ATOM 922 N N . PRO A 1 110 ? -15.293 -8.740 -10.468 1.00 78.94 110 PRO A N 1
ATOM 923 C CA . PRO A 1 110 ? -13.951 -9.099 -10.931 1.00 78.94 110 PRO A CA 1
ATOM 924 C C . PRO A 1 110 ? -13.911 -9.571 -12.393 1.00 78.94 110 PRO A C 1
ATOM 926 O O . PRO A 1 110 ? -12.949 -9.301 -13.102 1.00 78.94 110 PRO A O 1
ATOM 929 N N . LYS A 1 111 ? -14.982 -10.213 -12.885 1.00 80.19 111 LYS A N 1
ATOM 930 C CA . LYS A 1 111 ? -15.089 -10.663 -14.285 1.00 80.19 111 LYS A CA 1
ATOM 931 C C . LYS A 1 111 ? -15.055 -9.495 -15.272 1.00 80.19 111 LYS A C 1
ATOM 933 O O . LYS A 1 111 ? -14.380 -9.565 -16.294 1.00 80.19 111 LYS A O 1
ATOM 938 N N . ILE A 1 112 ? -15.754 -8.409 -14.944 1.00 80.06 112 ILE A N 1
ATOM 939 C CA . ILE A 1 112 ? -15.766 -7.184 -15.750 1.00 80.06 112 ILE A CA 1
ATOM 940 C C . ILE A 1 112 ? -14.377 -6.533 -15.730 1.00 80.06 112 ILE A C 1
ATOM 942 O O . ILE A 1 112 ? -13.872 -6.132 -16.775 1.00 80.06 112 ILE A O 1
ATOM 946 N N . LYS A 1 113 ? -13.718 -6.508 -14.564 1.00 78.75 113 LYS A N 1
ATOM 947 C CA . LYS A 1 113 ? -12.343 -6.002 -14.414 1.00 78.75 113 LYS A CA 1
ATOM 948 C C . LYS A 1 113 ? -11.341 -6.758 -15.288 1.00 78.75 113 LYS A C 1
ATOM 950 O O . LYS A 1 113 ? -10.546 -6.131 -15.977 1.00 78.75 113 LYS A O 1
ATOM 955 N N . LEU A 1 114 ? -11.423 -8.088 -15.317 1.00 78.12 114 LEU A N 1
ATOM 956 C CA . LEU A 1 114 ? -10.565 -8.927 -16.160 1.00 78.12 114 LEU A CA 1
ATOM 957 C C . LEU A 1 114 ? -10.788 -8.673 -17.656 1.00 78.12 114 LEU A C 1
ATOM 959 O O . LEU A 1 114 ? -9.829 -8.688 -18.421 1.00 78.12 114 LEU A O 1
ATOM 963 N N . LYS A 1 115 ? -12.027 -8.388 -18.077 1.00 78.81 115 LYS A N 1
ATOM 964 C CA 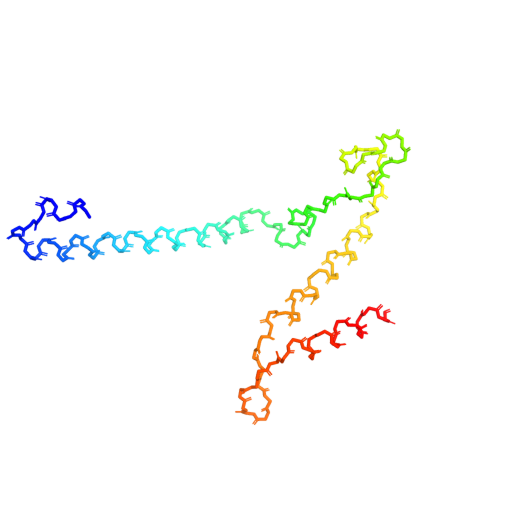. LYS A 1 115 ? -12.327 -8.037 -19.473 1.00 78.81 115 LYS A CA 1
ATOM 965 C C . LYS A 1 115 ? -11.642 -6.730 -19.897 1.00 78.81 115 LYS A C 1
ATOM 967 O O . LYS A 1 115 ? -11.103 -6.669 -20.995 1.00 78.81 115 LYS A O 1
ATOM 972 N N . TYR A 1 116 ? -11.616 -5.721 -19.023 1.00 73.62 116 TYR A N 1
ATOM 973 C CA . TYR A 1 116 ? -10.906 -4.462 -19.285 1.00 73.62 116 TYR A CA 1
ATOM 974 C C . TYR A 1 116 ? -9.385 -4.624 -19.346 1.00 73.62 116 TYR A C 1
ATOM 976 O O . TYR A 1 116 ? -8.730 -3.890 -20.078 1.00 73.62 116 TYR A O 1
ATOM 984 N N . LEU A 1 117 ? -8.822 -5.570 -18.589 1.00 72.88 117 LEU A N 1
ATOM 985 C CA . LEU A 1 117 ? -7.384 -5.837 -18.619 1.00 72.88 117 LEU A CA 1
ATOM 986 C C . LEU A 1 117 ? -6.955 -6.487 -19.934 1.00 72.88 117 LEU A C 1
ATOM 988 O O . LEU A 1 117 ? -6.014 -6.000 -20.546 1.00 72.88 117 LEU A O 1
ATOM 992 N N . LYS A 1 118 ? -7.698 -7.493 -20.411 1.00 71.88 118 LYS A N 1
ATOM 993 C CA . LYS A 1 118 ? -7.404 -8.161 -21.691 1.00 71.88 118 LYS A CA 1
ATOM 994 C C . LYS A 1 118 ? -7.445 -7.201 -22.885 1.00 71.88 118 LYS A C 1
ATOM 996 O O . LYS A 1 118 ? -6.577 -7.251 -23.740 1.00 71.88 118 LYS A O 1
ATOM 1001 N N . PHE A 1 119 ? -8.404 -6.273 -22.901 1.00 62.84 119 PHE A N 1
ATOM 1002 C CA . PHE A 1 119 ? -8.555 -5.304 -23.994 1.00 62.84 119 PHE A CA 1
ATOM 1003 C C . PHE A 1 119 ? -7.404 -4.283 -24.079 1.00 62.84 119 PHE A C 1
ATOM 1005 O O . PHE A 1 119 ? -7.126 -3.755 -25.146 1.00 62.84 119 PHE A O 1
ATOM 1012 N N . ASN A 1 120 ? -6.730 -3.999 -22.959 1.00 59.78 120 ASN A N 1
ATOM 1013 C CA . ASN A 1 120 ? -5.591 -3.075 -22.910 1.00 59.78 120 ASN A CA 1
ATOM 1014 C C . ASN A 1 120 ? -4.238 -3.758 -23.183 1.00 59.78 120 ASN A C 1
ATOM 1016 O O . ASN A 1 120 ? -3.226 -3.064 -23.226 1.00 59.78 120 ASN A O 1
ATOM 1020 N N . GLU A 1 121 ? -4.197 -5.088 -23.293 1.00 58.84 121 GLU A N 1
ATOM 1021 C CA . GLU A 1 121 ? -2.993 -5.843 -23.675 1.00 58.84 121 GLU A CA 1
ATOM 1022 C C . GLU A 1 121 ? -2.914 -6.096 -25.190 1.00 58.84 121 GLU A C 1
ATOM 1024 O O . GLU A 1 121 ? -1.837 -6.406 -25.689 1.00 58.84 121 GLU A O 1
ATOM 1029 N N . GLU A 1 122 ? -4.031 -5.947 -25.910 1.00 50.69 122 GLU A N 1
ATOM 1030 C CA . GLU A 1 122 ? -4.150 -6.157 -27.363 1.00 50.69 122 GLU A CA 1
ATOM 1031 C C . GLU A 1 122 ? -3.907 -4.876 -28.198 1.00 50.69 122 GLU A C 1
ATOM 1033 O O . GLU A 1 122 ? -3.966 -4.929 -29.426 1.00 50.69 122 GLU A O 1
ATOM 1038 N N . ILE A 1 123 ? -3.619 -3.739 -27.547 1.00 42.69 123 ILE A N 1
ATOM 1039 C CA . ILE A 1 123 ? -3.269 -2.436 -28.155 1.00 42.69 123 ILE A CA 1
ATOM 1040 C C . ILE A 1 123 ? -1.825 -2.091 -27.790 1.00 42.69 123 ILE A C 1
ATOM 1042 O O . ILE A 1 12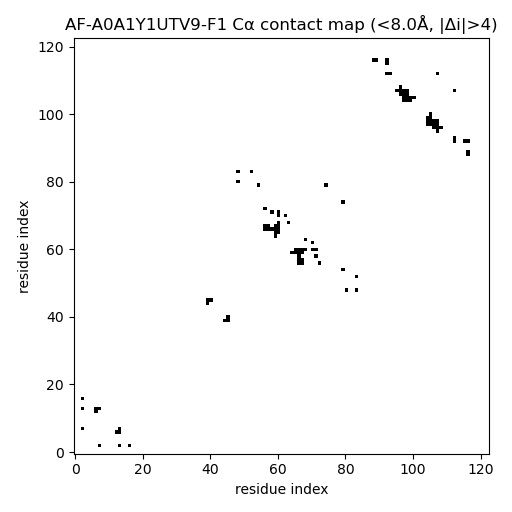3 ? -1.075 -1.669 -28.696 1.00 42.69 123 ILE A O 1
#

pLDDT: mean 76.73, std 11.44, range [42.69, 96.88]

Solvent-accessible surface area (backbone atoms only — not comparable to full-atom values): 7610 Å² total; per-residue (Å²): 110,70,65,58,72,74,37,71,89,36,71,69,60,42,53,55,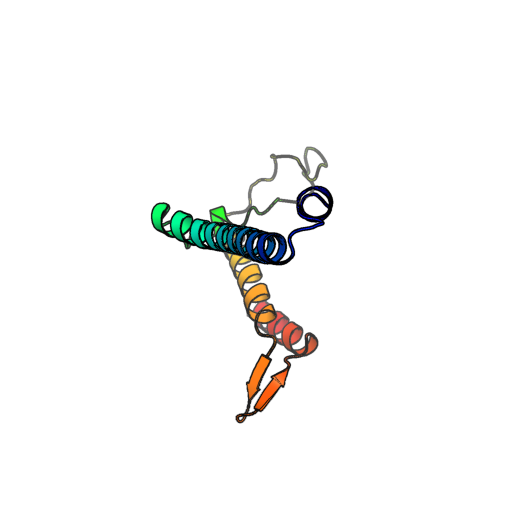50,52,53,52,52,51,49,50,52,53,50,53,56,50,50,56,62,48,46,58,53,52,53,43,62,76,65,70,53,84,82,51,59,79,80,75,56,81,78,80,70,73,64,64,25,89,87,74,74,29,55,80,62,84,85,75,70,85,70,53,74,64,58,52,50,53,51,51,49,51,51,51,49,52,48,60,53,63,69,52,48,67,46,77,56,94,93,37,86,39,77,55,51,69,69,60,46,51,53,58,52,56,62,66,73,79,111

Foldseek 3Di:
DVLCVPVVPPPVVSVVVVVVVVVVVVVVVVVVVVVVVVVCVVVVCVPVLVVVDPPQQQDQDPVPSDSNDPPPVPDDPVNSVVVSVLVVLLVVLVVPQWDQDPNDIDGDDVVNSVVVSVVVVVD